Protein AF-A0A2D8D3P2-F1 (afdb_monomer_lite)

Secondary structure (DSSP, 8-state):
-PPP------PPPPSSPPPP--PPPPHHHHHHHHHHHHTSSS---HHHHHHHHHHHHHHHHHHH--

pLDDT: mean 84.65, std 13.87, range [46.41, 98.0]

Structure (mmCIF, N/CA/C/O backbone):
data_AF-A0A2D8D3P2-F1
#
_entry.id   AF-A0A2D8D3P2-F1
#
loop_
_atom_site.group_PDB
_atom_site.id
_atom_site.type_symbol
_atom_site.label_atom_id
_atom_site.label_alt_id
_atom_site.label_comp_id
_atom_site.label_asym_id
_atom_site.label_entity_id
_atom_site.label_seq_id
_atom_site.pdbx_PDB_ins_code
_atom_site.Cartn_x
_atom_site.Cartn_y
_atom_site.Cartn_z
_atom_site.occupancy
_atom_site.B_iso_or_equiv
_atom_site.auth_seq_id
_atom_site.auth_comp_id
_atom_site.auth_asym_id
_atom_site.auth_atom_id
_atom_site.pdbx_PDB_model_num
ATOM 1 N N . MET A 1 1 ? 35.351 -10.544 -25.876 1.00 46.41 1 MET A N 1
ATOM 2 C CA . MET A 1 1 ? 34.463 -9.844 -24.920 1.00 46.41 1 MET A CA 1
ATOM 3 C C . MET A 1 1 ? 33.234 -9.348 -25.676 1.00 46.41 1 MET A C 1
ATOM 5 O O . MET A 1 1 ? 33.347 -8.375 -26.412 1.00 46.41 1 MET A O 1
ATOM 9 N N . ALA A 1 2 ? 32.099 -10.049 -25.595 1.00 56.50 2 ALA A N 1
ATOM 10 C CA . ALA A 1 2 ? 30.868 -9.643 -26.280 1.00 56.50 2 ALA A CA 1
ATOM 11 C C . ALA A 1 2 ? 30.142 -8.559 -25.463 1.00 56.50 2 ALA A C 1
ATOM 13 O O . ALA A 1 2 ? 29.934 -8.725 -24.263 1.00 56.50 2 ALA A O 1
ATOM 14 N N . LYS A 1 3 ? 29.788 -7.437 -26.099 1.00 59.28 3 LYS A N 1
ATOM 15 C CA . LYS A 1 3 ? 29.031 -6.346 -25.470 1.00 59.28 3 LYS A CA 1
ATOM 16 C C . LYS A 1 3 ? 27.536 -6.675 -25.533 1.00 59.28 3 LYS A C 1
ATOM 18 O O . LYS A 1 3 ? 27.017 -6.976 -26.602 1.00 59.28 3 LYS A O 1
ATOM 23 N N . SER A 1 4 ? 26.859 -6.629 -24.388 1.00 63.31 4 SER A N 1
ATOM 24 C CA . SER A 1 4 ? 25.412 -6.847 -24.285 1.00 63.31 4 SER A CA 1
ATOM 25 C C . SER A 1 4 ? 24.642 -5.609 -24.764 1.00 63.31 4 SER A C 1
ATOM 27 O O . SER A 1 4 ? 24.786 -4.531 -24.188 1.00 63.31 4 SER A O 1
ATOM 29 N N . ASN A 1 5 ? 23.820 -5.762 -25.808 1.00 71.06 5 ASN A N 1
ATOM 30 C CA . ASN A 1 5 ? 22.902 -4.732 -26.309 1.00 71.06 5 ASN A CA 1
ATOM 31 C C . ASN A 1 5 ? 21.591 -4.761 -25.505 1.00 71.06 5 ASN A C 1
ATOM 33 O O . ASN A 1 5 ? 20.579 -5.291 -25.961 1.00 71.06 5 ASN A O 1
ATOM 37 N N . ARG A 1 6 ? 21.589 -4.204 -24.289 1.00 74.00 6 ARG A N 1
ATOM 38 C CA . ARG A 1 6 ? 20.348 -4.016 -23.521 1.00 74.00 6 ARG A CA 1
ATOM 39 C C . ARG A 1 6 ? 19.765 -2.635 -23.812 1.00 74.00 6 ARG A C 1
ATOM 41 O O . ARG A 1 6 ? 20.327 -1.622 -23.406 1.00 74.00 6 ARG A O 1
ATOM 48 N N . VAL A 1 7 ? 18.623 -2.597 -24.497 1.00 70.75 7 VAL A N 1
ATOM 49 C CA . VAL A 1 7 ? 17.843 -1.368 -24.690 1.00 70.75 7 VAL A CA 1
ATOM 50 C C . VAL A 1 7 ? 17.125 -1.046 -23.380 1.00 70.75 7 VAL A C 1
ATOM 52 O O . VAL A 1 7 ? 16.230 -1.773 -22.952 1.00 70.75 7 VAL A O 1
ATOM 55 N N . TYR A 1 8 ? 17.533 0.032 -22.714 1.00 70.19 8 TYR A N 1
ATOM 56 C CA . TYR A 1 8 ? 16.843 0.541 -21.531 1.00 70.19 8 TYR A CA 1
ATOM 57 C C . TYR A 1 8 ? 15.629 1.363 -21.971 1.00 70.19 8 TYR A C 1
ATOM 59 O O . TYR A 1 8 ? 15.752 2.535 -22.322 1.00 70.19 8 TYR A O 1
ATOM 67 N N . THR A 1 9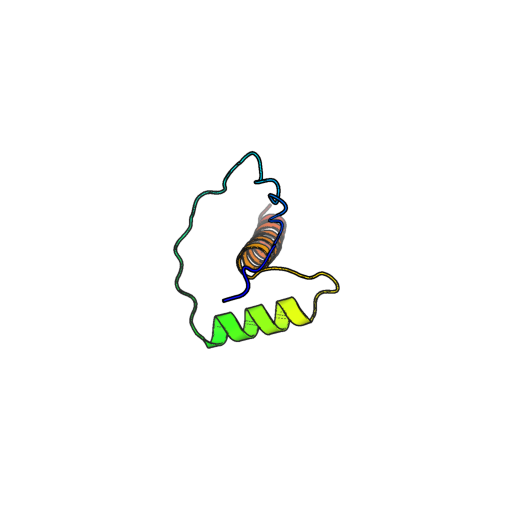 ? 14.439 0.770 -21.936 1.00 73.25 9 THR A N 1
ATOM 68 C CA . THR A 1 9 ? 13.191 1.536 -22.026 1.00 73.25 9 THR A CA 1
ATOM 69 C C . THR A 1 9 ? 13.073 2.425 -20.787 1.00 73.25 9 THR A C 1
ATOM 71 O O . THR A 1 9 ? 12.936 1.924 -19.668 1.00 73.25 9 THR A O 1
ATOM 74 N N . LYS A 1 10 ? 13.161 3.751 -20.964 1.00 66.44 10 LYS A N 1
ATOM 75 C CA . LYS A 1 10 ? 12.931 4.725 -19.885 1.00 66.44 10 LYS A CA 1
ATOM 76 C C . LYS A 1 10 ? 11.504 4.553 -19.362 1.00 66.44 10 LYS A C 1
ATOM 78 O O . LYS A 1 10 ? 10.550 4.932 -20.032 1.00 66.44 10 LYS A O 1
ATOM 83 N N . LYS A 1 11 ? 11.361 4.007 -18.153 1.00 70.19 11 LYS A N 1
ATOM 84 C CA . LYS A 1 11 ? 10.084 4.011 -17.432 1.00 70.19 11 LYS A CA 1
ATOM 85 C C . LYS A 1 11 ? 9.760 5.467 -17.074 1.00 70.19 11 LYS A C 1
ATOM 87 O O . LYS A 1 11 ? 10.602 6.152 -16.487 1.00 70.19 11 LYS A O 1
ATOM 92 N N . GLN A 1 12 ? 8.592 5.951 -17.493 1.00 68.19 12 GLN A N 1
ATOM 93 C CA . GLN A 1 12 ? 8.144 7.322 -17.242 1.00 68.19 12 GLN A CA 1
ATOM 94 C C . GLN A 1 12 ? 8.083 7.551 -15.724 1.00 68.19 12 GLN A C 1
ATOM 96 O O . GLN A 1 12 ? 7.543 6.723 -14.988 1.00 68.19 12 GLN A O 1
ATOM 101 N N . ARG A 1 13 ? 8.721 8.622 -15.239 1.00 63.97 13 ARG A N 1
ATOM 102 C CA . ARG A 1 13 ? 8.679 8.983 -13.816 1.00 63.97 13 ARG A CA 1
ATOM 103 C C . ARG A 1 13 ? 7.349 9.697 -13.536 1.00 63.97 13 ARG A C 1
ATOM 105 O O . ARG A 1 13 ? 6.931 10.474 -14.390 1.00 63.97 13 ARG A O 1
ATOM 112 N N . PRO A 1 14 ? 6.704 9.468 -12.380 1.00 66.12 14 PRO A N 1
ATOM 113 C CA . PRO A 1 14 ? 5.519 10.232 -11.991 1.00 66.12 14 PRO A CA 1
ATOM 114 C C . PRO A 1 14 ? 5.830 11.738 -11.951 1.00 66.12 14 PRO A C 1
ATOM 116 O O . PRO A 1 14 ? 6.914 12.112 -11.502 1.00 66.12 14 PRO A O 1
ATOM 119 N N . GLU A 1 15 ? 4.891 12.585 -12.390 1.00 67.56 15 GLU A N 1
ATOM 120 C CA . GLU A 1 15 ? 5.057 14.053 -12.442 1.00 67.56 15 GLU A CA 1
ATOM 121 C C . GLU A 1 15 ? 5.311 14.685 -11.065 1.00 67.56 15 GLU A C 1
ATOM 123 O O . GLU A 1 15 ? 6.043 15.666 -10.960 1.00 67.56 15 GLU A O 1
ATOM 128 N N . ALA A 1 16 ? 4.769 14.092 -9.998 1.00 67.19 16 ALA A N 1
ATOM 129 C CA . ALA A 1 16 ? 5.031 14.496 -8.623 1.00 67.19 16 ALA A CA 1
ATOM 130 C C . ALA A 1 16 ? 5.810 13.397 -7.891 1.00 67.19 16 ALA A C 1
ATOM 132 O O . ALA A 1 16 ? 5.280 12.324 -7.584 1.00 67.19 16 ALA A O 1
ATOM 133 N N . ALA A 1 17 ? 7.080 13.661 -7.590 1.00 74.44 17 ALA A N 1
ATOM 134 C CA . ALA A 1 17 ? 7.833 12.830 -6.663 1.00 74.44 17 ALA A CA 1
ATOM 135 C C . ALA A 1 17 ? 7.238 13.011 -5.255 1.00 74.44 17 ALA A C 1
ATOM 137 O O . ALA A 1 17 ? 7.202 14.122 -4.733 1.00 74.44 17 ALA A O 1
ATOM 138 N N . GLY A 1 18 ? 6.738 11.934 -4.645 1.00 80.69 18 GLY A N 1
ATOM 139 C CA . GLY A 1 18 ? 6.286 11.980 -3.252 1.00 80.69 18 GLY A CA 1
ATOM 140 C C . GLY A 1 18 ? 7.437 12.304 -2.290 1.00 80.69 18 GLY A C 1
ATOM 141 O O . GLY A 1 18 ? 8.599 12.019 -2.586 1.00 80.69 18 GLY A O 1
ATOM 142 N N . THR A 1 19 ? 7.122 12.864 -1.121 1.00 89.25 19 THR A N 1
ATOM 143 C CA . THR A 1 19 ? 8.113 13.135 -0.067 1.00 89.25 19 THR A CA 1
ATOM 144 C C . THR A 1 19 ? 8.664 11.827 0.508 1.00 89.25 19 THR A C 1
ATOM 146 O O . THR A 1 19 ? 7.899 10.942 0.895 1.00 89.25 19 THR A O 1
ATOM 149 N N . MET A 1 20 ? 9.993 11.692 0.578 1.00 90.12 20 MET A N 1
ATOM 150 C CA . MET A 1 20 ? 10.640 10.514 1.159 1.00 90.12 20 MET A CA 1
ATOM 151 C C . MET A 1 20 ? 10.456 10.494 2.680 1.00 90.12 20 MET A C 1
ATOM 153 O O . MET A 1 20 ? 10.856 11.425 3.372 1.00 90.12 20 MET A O 1
ATOM 157 N N . VAL A 1 21 ? 9.907 9.395 3.195 1.00 88.25 21 VAL A N 1
ATOM 158 C CA . VAL A 1 21 ? 9.800 9.122 4.633 1.00 88.25 21 VAL A CA 1
ATOM 159 C C . VAL A 1 21 ? 10.695 7.915 4.928 1.00 88.25 21 VAL A C 1
ATOM 161 O O . VAL A 1 21 ? 10.336 6.778 4.631 1.00 88.25 21 VAL A O 1
ATOM 164 N N . GLY A 1 22 ? 11.914 8.165 5.413 1.00 89.75 22 GLY A N 1
ATOM 165 C CA . GLY A 1 22 ? 12.951 7.144 5.622 1.00 89.75 22 GLY A CA 1
ATOM 166 C C . GLY A 1 22 ? 12.723 6.286 6.870 1.00 89.75 22 GLY A C 1
ATOM 167 O O . GLY A 1 22 ? 13.428 6.450 7.863 1.00 89.75 22 GLY A O 1
ATOM 168 N N . VAL A 1 23 ? 11.745 5.379 6.827 1.00 90.31 23 VAL A N 1
ATOM 169 C CA . VAL A 1 23 ? 11.404 4.475 7.942 1.00 90.31 23 VAL A CA 1
ATOM 170 C C . VAL A 1 23 ? 12.166 3.159 7.834 1.00 90.31 23 VAL A C 1
ATOM 172 O O . VAL A 1 23 ? 12.273 2.576 6.755 1.00 90.31 23 VAL A O 1
ATOM 175 N N . ARG A 1 24 ? 12.670 2.673 8.972 1.00 94.81 24 ARG A N 1
ATOM 176 C CA . ARG A 1 24 ? 13.226 1.323 9.106 1.00 94.81 24 ARG A CA 1
ATOM 177 C C . ARG A 1 24 ? 12.126 0.378 9.580 1.00 94.81 24 ARG A C 1
ATOM 179 O O . ARG A 1 24 ? 11.560 0.609 10.642 1.00 94.81 24 ARG A O 1
ATOM 186 N N . LEU A 1 25 ? 11.841 -0.648 8.786 1.00 94.81 25 LEU A N 1
ATOM 187 C CA . LEU A 1 25 ? 10.932 -1.739 9.139 1.00 94.81 25 LEU A CA 1
ATOM 188 C C . LEU A 1 25 ? 11.748 -2.915 9.677 1.00 94.81 25 LEU A C 1
ATOM 190 O O . LEU A 1 25 ? 12.845 -3.169 9.169 1.00 94.81 25 LEU A O 1
ATOM 194 N N . GLN A 1 26 ? 11.232 -3.598 10.699 1.00 97.88 26 GLN A N 1
ATOM 195 C CA . GLN A 1 26 ? 11.864 -4.813 11.210 1.00 97.88 26 GLN A CA 1
ATOM 196 C C . GLN A 1 26 ? 11.650 -5.982 10.232 1.00 97.88 26 GLN A C 1
ATOM 198 O O . GLN A 1 26 ? 10.775 -5.898 9.366 1.00 97.88 26 GLN A O 1
ATOM 203 N N . PRO A 1 27 ? 12.440 -7.067 10.327 1.00 97.88 27 PRO A N 1
ATOM 204 C CA . PRO A 1 27 ? 12.282 -8.235 9.459 1.00 97.88 27 PRO A CA 1
ATOM 205 C C . PRO A 1 27 ? 10.857 -8.798 9.456 1.00 97.88 27 PRO A C 1
ATOM 207 O O . PRO A 1 27 ? 10.308 -9.030 8.384 1.00 97.88 27 PRO A O 1
ATOM 210 N N . ASP A 1 28 ? 10.238 -8.909 10.629 1.00 98.00 28 ASP A N 1
ATOM 211 C CA . ASP A 1 28 ? 8.881 -9.441 10.781 1.00 98.00 28 ASP A CA 1
ATOM 212 C C . ASP A 1 28 ? 7.840 -8.552 10.071 1.00 98.00 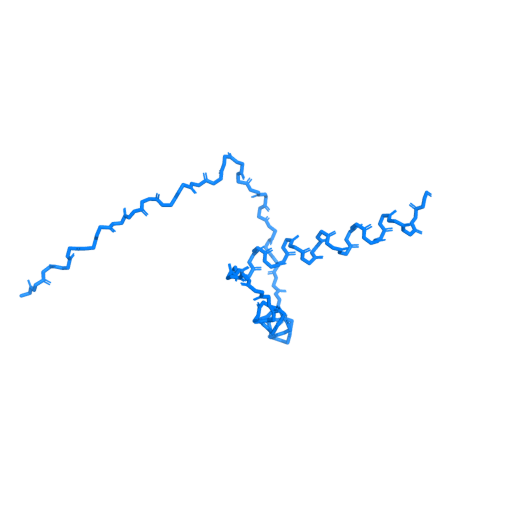28 ASP A C 1
ATOM 214 O O . ASP A 1 28 ? 6.945 -9.046 9.386 1.00 98.00 28 ASP A O 1
ATOM 218 N N . ASP A 1 29 ? 7.994 -7.223 10.145 1.00 97.06 29 ASP A N 1
ATOM 219 C CA . ASP A 1 29 ? 7.128 -6.276 9.426 1.00 97.06 29 ASP A CA 1
ATOM 220 C C . ASP A 1 29 ? 7.284 -6.409 7.904 1.00 97.06 29 ASP A C 1
ATOM 222 O O . ASP A 1 29 ? 6.318 -6.272 7.149 1.00 97.06 29 ASP A O 1
ATOM 226 N N . LEU A 1 30 ? 8.515 -6.650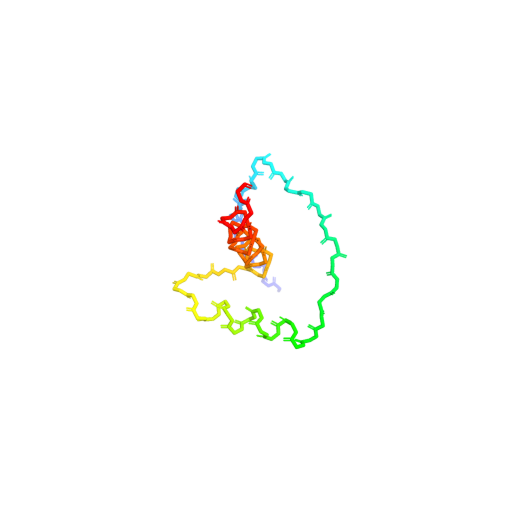 7.440 1.00 97.12 30 LEU A N 1
ATOM 227 C CA . LEU A 1 30 ? 8.812 -6.854 6.024 1.00 97.12 30 LEU A CA 1
ATOM 228 C C . LEU A 1 30 ? 8.227 -8.171 5.516 1.00 97.12 30 LEU A C 1
ATOM 230 O O . LEU A 1 30 ? 7.688 -8.192 4.412 1.00 97.12 30 LEU A O 1
ATOM 234 N N . GLU A 1 31 ? 8.289 -9.235 6.313 1.00 97.94 31 GLU A N 1
ATOM 235 C CA . GLU A 1 31 ? 7.686 -10.525 5.979 1.00 97.94 31 GLU A CA 1
ATOM 236 C C . GLU A 1 31 ? 6.162 -10.411 5.879 1.00 97.94 31 GLU A C 1
ATOM 238 O O . GLU A 1 31 ? 5.575 -10.841 4.885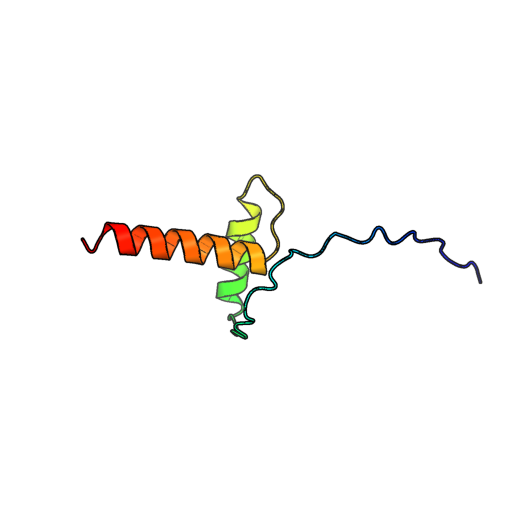 1.00 97.94 31 GLU A O 1
ATOM 243 N N . LEU A 1 32 ? 5.519 -9.743 6.842 1.00 97.19 32 LEU A N 1
ATOM 244 C CA . LEU A 1 32 ? 4.083 -9.460 6.784 1.00 97.19 32 LEU A CA 1
ATOM 245 C C . LEU A 1 32 ? 3.707 -8.657 5.534 1.00 97.19 32 LEU A C 1
ATOM 247 O O . LEU A 1 32 ? 2.702 -8.952 4.880 1.00 97.19 32 LEU A O 1
ATOM 251 N N . LEU A 1 33 ? 4.515 -7.653 5.179 1.00 96.38 33 LEU A N 1
ATOM 252 C CA . LEU A 1 33 ? 4.297 -6.855 3.976 1.00 96.38 33 LEU A CA 1
ATOM 253 C C . LEU A 1 33 ? 4.443 -7.697 2.702 1.00 96.38 33 LEU A C 1
ATOM 255 O O . LEU A 1 33 ? 3.620 -7.568 1.797 1.00 96.38 33 LEU A O 1
ATOM 259 N N . ASP A 1 34 ? 5.464 -8.548 2.627 1.00 96.62 34 ASP A N 1
ATOM 260 C CA . ASP A 1 34 ?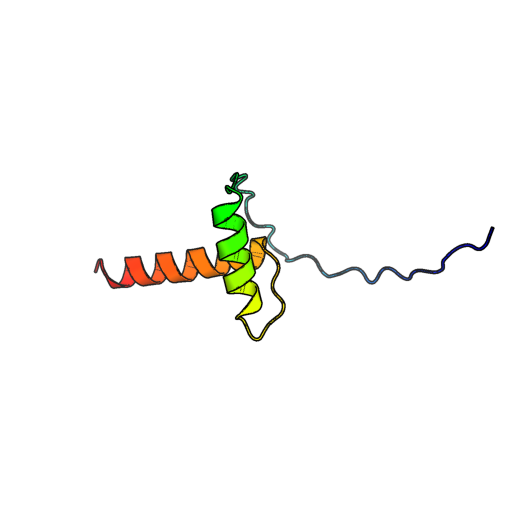 5.731 -9.399 1.466 1.00 96.62 34 ASP A CA 1
ATOM 261 C C . ASP A 1 34 ? 4.648 -10.477 1.293 1.00 96.62 34 ASP A C 1
ATOM 263 O O . ASP A 1 34 ? 4.176 -10.690 0.174 1.00 96.62 34 ASP A O 1
ATOM 267 N N . LEU A 1 35 ? 4.178 -11.090 2.386 1.00 96.88 35 LEU A N 1
ATOM 268 C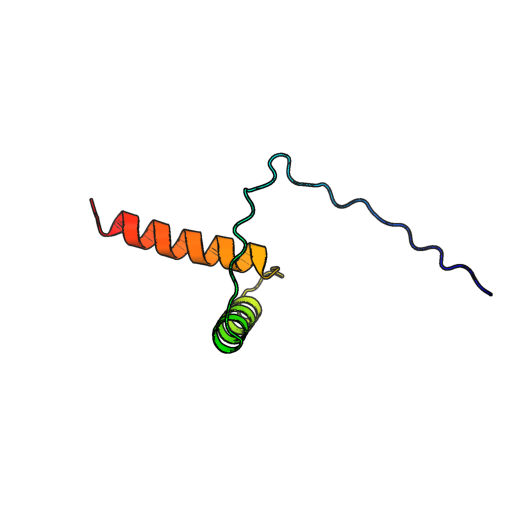 CA . LEU A 1 35 ? 3.033 -12.008 2.371 1.00 96.88 35 LEU A CA 1
ATOM 269 C C . LEU A 1 35 ? 1.768 -11.308 1.870 1.00 96.88 35 LEU A C 1
ATOM 271 O O . LEU A 1 35 ? 1.042 -11.842 1.030 1.00 96.88 35 LEU A O 1
ATOM 275 N N . TRP A 1 36 ? 1.518 -10.087 2.347 1.00 96.38 36 TRP A N 1
ATOM 276 C CA . TRP A 1 36 ? 0.379 -9.301 1.893 1.00 96.38 36 TRP A CA 1
ATOM 277 C C . TRP A 1 36 ? 0.482 -8.931 0.406 1.00 96.38 36 TRP A C 1
ATOM 279 O O . TRP A 1 36 ? -0.526 -9.014 -0.295 1.00 96.38 36 TRP A O 1
ATOM 289 N N . ILE A 1 37 ? 1.676 -8.577 -0.094 1.00 96.75 37 ILE A N 1
ATOM 290 C CA . ILE A 1 37 ? 1.933 -8.334 -1.526 1.00 96.75 37 ILE A CA 1
ATOM 291 C C . ILE A 1 37 ? 1.660 -9.595 -2.352 1.00 96.75 37 ILE A C 1
ATOM 293 O O . ILE A 1 37 ? 0.991 -9.503 -3.377 1.00 96.75 37 ILE A O 1
ATOM 297 N N . ALA A 1 38 ? 2.148 -10.758 -1.911 1.00 96.00 38 ALA A N 1
ATOM 298 C CA . ALA A 1 38 ? 1.980 -12.027 -2.622 1.00 96.00 38 ALA A CA 1
ATOM 299 C C . ALA A 1 38 ? 0.509 -12.455 -2.749 1.00 96.00 38 ALA A C 1
ATOM 301 O O . ALA A 1 38 ? 0.153 -13.158 -3.689 1.00 96.00 38 ALA A O 1
ATOM 302 N N . ALA A 1 39 ? -0.342 -12.013 -1.821 1.00 95.44 39 ALA A N 1
ATOM 303 C CA . ALA A 1 39 ? -1.778 -12.262 -1.854 1.00 95.44 39 ALA A CA 1
ATOM 304 C C . ALA A 1 39 ? -2.562 -11.314 -2.786 1.00 95.44 39 ALA A C 1
ATOM 306 O O . ALA A 1 39 ? -3.776 -11.464 -2.900 1.00 95.44 39 ALA A O 1
ATOM 307 N N . GLN A 1 40 ? -1.922 -10.314 -3.406 1.00 94.38 40 GLN A N 1
ATOM 308 C CA . GLN A 1 40 ? -2.592 -9.407 -4.344 1.00 94.38 40 GLN A CA 1
ATOM 309 C C . GLN A 1 40 ? -2.526 -9.951 -5.777 1.00 94.38 40 GLN A C 1
ATOM 311 O O . GLN A 1 40 ? -1.492 -10.451 -6.207 1.00 94.38 40 GLN A O 1
ATOM 316 N N . ASP A 1 41 ? -3.592 -9.743 -6.554 1.00 89.88 41 ASP A N 1
ATOM 317 C CA . ASP A 1 41 ? -3.650 -10.127 -7.976 1.00 89.88 41 ASP A CA 1
ATOM 318 C C . ASP A 1 41 ? -2.727 -9.282 -8.885 1.00 89.88 41 ASP A C 1
ATOM 320 O O . ASP A 1 41 ? -2.569 -9.567 -10.072 1.00 89.88 41 ASP A O 1
ATOM 324 N N . GLU A 1 42 ? -2.118 -8.219 -8.349 1.00 91.12 42 GLU A N 1
ATOM 325 C CA . GLU A 1 42 ? -1.260 -7.284 -9.077 1.00 91.12 42 GLU A CA 1
ATOM 326 C C . GLU A 1 42 ? 0.171 -7.301 -8.526 1.00 91.12 42 GLU A C 1
ATOM 328 O O . GLU A 1 42 ? 0.399 -7.263 -7.315 1.00 91.12 42 GLU A O 1
ATOM 333 N N . HIS A 1 43 ? 1.157 -7.267 -9.426 1.00 89.31 43 HIS A N 1
ATOM 334 C CA . HIS A 1 43 ? 2.548 -7.072 -9.036 1.00 89.31 43 HIS A CA 1
ATOM 335 C C . HIS A 1 43 ? 2.768 -5.676 -8.452 1.00 89.31 43 HIS A C 1
ATOM 337 O O . HIS A 1 43 ? 2.669 -4.670 -9.151 1.00 89.31 43 HIS A O 1
ATOM 343 N N . MET A 1 44 ? 3.161 -5.632 -7.181 1.00 92.44 44 MET A N 1
ATOM 344 C CA . MET A 1 44 ? 3.360 -4.395 -6.438 1.00 92.44 44 MET A CA 1
ATOM 345 C C . MET A 1 44 ? 4.741 -4.357 -5.784 1.00 92.44 44 MET A C 1
ATOM 347 O O . MET A 1 44 ? 5.236 -5.350 -5.256 1.00 92.44 44 MET A O 1
ATOM 351 N N . THR A 1 45 ? 5.379 -3.189 -5.791 1.00 94.25 45 THR A N 1
ATOM 352 C CA . THR A 1 45 ? 6.633 -2.962 -5.061 1.00 94.25 45 THR A CA 1
ATOM 353 C C . THR A 1 45 ? 6.365 -2.642 -3.587 1.00 94.25 45 THR A C 1
ATOM 355 O O . THR A 1 45 ? 5.322 -2.090 -3.240 1.00 94.25 45 THR A O 1
ATOM 358 N N . ARG A 1 46 ? 7.332 -2.890 -2.693 1.00 93.81 46 ARG A N 1
ATOM 359 C CA . ARG A 1 46 ? 7.193 -2.562 -1.257 1.00 93.81 46 ARG A CA 1
ATOM 360 C C . ARG A 1 46 ? 6.779 -1.101 -0.980 1.00 93.81 46 ARG A C 1
ATOM 362 O O . ARG A 1 46 ? 5.879 -0.891 -0.169 1.00 93.81 46 ARG A O 1
ATOM 369 N N . PRO A 1 47 ? 7.336 -0.065 -1.647 1.00 93.12 47 PRO A N 1
ATOM 370 C CA . PRO A 1 47 ? 6.870 1.309 -1.441 1.00 93.12 47 PRO A CA 1
ATOM 371 C C . PRO A 1 47 ? 5.424 1.547 -1.899 1.00 93.12 47 PRO A C 1
ATOM 373 O O . PRO A 1 47 ? 4.715 2.352 -1.297 1.00 93.12 47 PRO A O 1
ATOM 376 N N . GLU A 1 48 ? 4.975 0.885 -2.968 1.00 93.12 48 GLU A N 1
ATOM 377 C CA . GLU A 1 48 ? 3.575 0.946 -3.414 1.00 93.12 48 GLU A CA 1
ATOM 378 C C . GLU A 1 48 ? 2.650 0.272 -2.401 1.00 93.12 48 GLU A C 1
ATOM 380 O O . GLU A 1 48 ? 1.625 0.850 -2.029 1.00 93.12 48 GLU A O 1
ATOM 385 N N . ALA A 1 49 ? 3.079 -0.881 -1.888 1.00 95.56 49 ALA A N 1
ATOM 386 C CA . ALA A 1 49 ? 2.387 -1.650 -0.870 1.00 95.56 49 ALA A CA 1
ATOM 387 C C . ALA A 1 49 ? 2.151 -0.824 0.397 1.00 95.56 49 ALA A C 1
ATOM 389 O O . ALA A 1 49 ? 1.008 -0.636 0.816 1.00 95.56 49 ALA A O 1
ATOM 390 N N . MET A 1 50 ? 3.212 -0.209 0.925 1.00 95.69 50 MET A N 1
ATOM 391 C CA . MET A 1 50 ? 3.129 0.669 2.094 1.00 95.69 50 MET A CA 1
ATOM 392 C C . MET A 1 50 ? 2.169 1.845 1.879 1.00 95.69 50 MET A C 1
ATOM 394 O O . MET A 1 50 ? 1.384 2.170 2.769 1.00 95.69 50 MET A O 1
ATOM 398 N N . ARG A 1 51 ? 2.159 2.466 0.689 1.00 92.94 51 ARG A N 1
ATOM 399 C CA . ARG A 1 51 ? 1.203 3.547 0.378 1.00 92.94 51 ARG A CA 1
ATOM 400 C C . ARG A 1 51 ? -0.244 3.060 0.351 1.00 92.94 51 ARG A C 1
ATOM 402 O O . ARG A 1 51 ? -1.149 3.824 0.688 1.00 92.94 51 ARG A O 1
ATOM 409 N N . ARG A 1 52 ? -0.494 1.829 -0.094 1.00 94.81 52 ARG A N 1
ATOM 410 C CA . ARG A 1 52 ? -1.841 1.246 -0.124 1.00 94.81 52 ARG A CA 1
ATOM 411 C C . ARG A 1 52 ? -2.312 0.899 1.287 1.00 94.81 52 ARG A C 1
ATOM 413 O O . ARG A 1 52 ? -3.397 1.339 1.656 1.00 94.81 52 ARG A O 1
ATOM 420 N N . VAL A 1 53 ? -1.473 0.244 2.092 1.00 95.19 53 VAL A N 1
ATOM 421 C CA . VAL A 1 53 ? -1.745 -0.028 3.516 1.00 95.19 53 VAL A CA 1
ATOM 422 C C . VAL A 1 53 ? -2.048 1.263 4.273 1.00 95.19 53 VAL A C 1
ATOM 424 O O . VAL A 1 53 ? -3.102 1.367 4.898 1.00 95.19 53 VAL A O 1
ATOM 427 N N . LEU A 1 54 ? -1.200 2.287 4.130 1.00 94.44 54 LEU A N 1
ATOM 428 C CA . LEU A 1 54 ? -1.406 3.591 4.765 1.00 94.44 54 LEU A CA 1
ATOM 429 C C . LEU A 1 54 ? -2.771 4.195 4.411 1.00 94.44 54 LEU A C 1
ATOM 431 O O . LEU A 1 54 ? -3.497 4.637 5.298 1.00 94.44 54 LEU A O 1
ATOM 435 N N . ARG A 1 55 ? -3.141 4.201 3.122 1.00 94.88 55 ARG A N 1
ATOM 436 C CA . ARG A 1 55 ? -4.433 4.738 2.670 1.00 94.88 55 ARG A CA 1
ATOM 437 C C . ARG A 1 55 ? -5.612 3.948 3.228 1.00 94.88 55 ARG A C 1
ATOM 439 O O . ARG A 1 55 ? -6.566 4.568 3.684 1.00 94.88 55 ARG A O 1
ATOM 446 N N . MET A 1 56 ? -5.544 2.616 3.231 1.00 94.12 56 MET A N 1
ATOM 447 C CA . MET A 1 56 ? -6.606 1.771 3.791 1.00 94.12 56 MET A CA 1
ATOM 448 C C . MET A 1 56 ? -6.826 2.058 5.281 1.00 94.12 56 MET A C 1
ATOM 450 O O . MET A 1 56 ? -7.965 2.254 5.703 1.00 94.12 56 MET A O 1
ATOM 454 N N . VAL A 1 57 ? -5.745 2.150 6.061 1.00 94.25 57 VAL A N 1
ATOM 455 C CA . VAL A 1 57 ? -5.819 2.456 7.497 1.00 94.25 57 VAL A CA 1
ATOM 456 C C . VAL A 1 57 ? -6.342 3.874 7.729 1.00 94.25 57 VAL A C 1
ATOM 458 O O . VAL A 1 57 ? -7.286 4.056 8.492 1.00 94.25 57 VAL A O 1
ATOM 461 N N . ALA A 1 58 ? -5.799 4.878 7.034 1.00 93.12 58 ALA A N 1
ATOM 462 C CA . ALA A 1 58 ? -6.204 6.273 7.213 1.00 93.12 58 ALA A CA 1
ATOM 463 C C . ALA A 1 58 ? -7.678 6.518 6.842 1.00 93.12 58 ALA A C 1
ATOM 465 O O . ALA A 1 58 ? -8.384 7.228 7.558 1.00 93.12 58 ALA A O 1
ATOM 466 N N . LEU A 1 59 ? -8.162 5.914 5.750 1.00 93.62 59 LEU A N 1
ATOM 467 C CA . LEU A 1 59 ? -9.565 6.017 5.335 1.00 93.62 59 LEU A CA 1
ATOM 468 C C . LEU A 1 59 ? -10.501 5.332 6.332 1.00 93.62 59 LEU A C 1
ATOM 470 O O . LEU A 1 59 ? -11.546 5.891 6.662 1.00 93.62 59 LEU A O 1
ATOM 474 N N . ARG A 1 60 ? -10.105 4.166 6.859 1.00 91.62 60 ARG A N 1
ATOM 475 C CA . ARG A 1 60 ? -10.858 3.486 7.916 1.00 91.62 60 ARG A CA 1
ATOM 476 C C . ARG A 1 60 ? -10.957 4.359 9.166 1.00 91.62 60 ARG A C 1
ATOM 478 O O . ARG A 1 60 ? -12.057 4.562 9.666 1.00 91.62 60 ARG A O 1
ATOM 485 N N . THR A 1 61 ? -9.850 4.930 9.635 1.00 85.25 61 THR A N 1
ATOM 486 C CA . THR A 1 61 ? -9.852 5.805 10.819 1.00 85.25 61 THR A CA 1
ATOM 487 C C . THR A 1 61 ? -10.700 7.056 10.606 1.00 85.25 61 THR A C 1
ATOM 489 O O . THR A 1 61 ? -11.469 7.423 11.488 1.00 85.25 61 THR A O 1
ATOM 492 N N . ARG A 1 62 ? -10.632 7.677 9.420 1.00 81.69 62 ARG A N 1
ATOM 493 C CA . ARG A 1 62 ? -11.471 8.836 9.083 1.00 81.69 62 ARG A CA 1
ATOM 494 C C . ARG A 1 62 ? -12.963 8.500 9.106 1.00 81.69 62 ARG A C 1
ATOM 496 O O . ARG A 1 62 ? -13.755 9.338 9.504 1.00 81.69 62 ARG A O 1
ATOM 503 N N . SER A 1 63 ? -13.351 7.290 8.707 1.00 74.06 63 SER A N 1
ATOM 504 C CA . SER A 1 63 ? -14.759 6.867 8.764 1.00 74.06 63 SER A CA 1
ATOM 505 C C . SER A 1 63 ? -15.282 6.624 10.186 1.00 74.06 63 SER A C 1
ATOM 507 O O . SER A 1 63 ? -16.491 6.596 10.386 1.00 74.06 63 SER A O 1
ATOM 509 N N . LEU A 1 64 ? -14.388 6.457 11.167 1.00 69.81 64 LEU A N 1
ATOM 510 C CA . LEU A 1 64 ? -14.728 6.165 12.564 1.00 69.81 64 LEU A CA 1
ATOM 511 C C . LEU A 1 64 ? -14.726 7.409 13.470 1.00 69.81 64 LEU A C 1
ATOM 513 O O . LEU A 1 64 ? -15.146 7.307 14.616 1.00 69.81 64 LEU A O 1
ATOM 517 N N . ASN A 1 65 ? -14.276 8.563 12.967 1.00 54.84 65 ASN A N 1
ATOM 518 C CA . ASN A 1 65 ? -14.286 9.848 13.672 1.00 54.84 65 ASN A CA 1
ATOM 519 C C . ASN A 1 65 ? -15.027 10.892 12.807 1.00 54.84 65 ASN A C 1
ATOM 521 O O . ASN A 1 65 ? -14.375 11.532 11.975 1.00 54.84 65 ASN A O 1
ATOM 525 N N . PRO A 1 66 ? -16.367 11.005 12.928 1.00 55.34 66 PRO A N 1
ATOM 526 C CA . PRO A 1 66 ? -17.150 12.033 12.240 1.00 55.34 66 PRO A CA 1
ATOM 527 C C . PRO A 1 66 ? -16.919 13.440 12.807 1.00 55.34 66 PRO A C 1
ATOM 529 O O . PRO A 1 66 ? -16.719 13.568 14.037 1.00 55.34 66 PRO A O 1
#

Radius of gyration: 17.47 Å; chains: 1; bounding box: 52×27×40 Å

Foldseek 3Di:
DDDDPDDDDDDDDPPDDDDDDDDDDDPVRVVVLVVVCVPDPDNDDSVRSVVVVVVVVVVVVVVVPD

Sequence (66 aa):
MAKSNRVYTKKQRPEAAGTMVGVRLQPDDLELLDLWIAAQDEHMTRPEAMRRVLRMVALRTRSLNP